Protein AF-A0A9X9Q4R8-F1 (afdb_monomer_lite)

Sequence (90 aa):
MKFLSSSTGFILDGFPRYPEEALFLGERGFFPDAAVFIQVDDQDISDRLLPSQIEKWKEKQKKKLERKKLIKELKAKIKDDMISKRRAEL

Organism: Gulo gulo (NCBI:txid48420)

InterPro domains:
  IPR027417 P-loop containing nucleoside triphosphate hydrolase [G3DSA:3.40.50.300] (1-89)
  IPR027417 P-loop containing nucleoside triphosphate hydrolase [SSF52540] (4-68)

Secondary structure (DSSP, 8-state):
------TT----SS---SHHHHHHHHHTT---S--------HHHHHHHHHHHHHHHHHHHHHHHHHHHHHHHHHHHHHHHHHHHHHHHT-

Foldseek 3Di:
DDDDDDPPDDDDDCPPPDPVRVVVCVVVVNDDPDDDDDDDDPVVVCVVPPPVVVVVVVVVVVVVVVVVVVVVVVVVVVVVVVVVVVVVVD

Structure (mmCIF, N/CA/C/O backbone):
data_AF-A0A9X9Q4R8-F1
#
_entry.id   AF-A0A9X9Q4R8-F1
#
loop_
_atom_site.group_PDB
_atom_site.id
_atom_site.type_symbol
_atom_site.label_atom_id
_atom_site.label_alt_id
_atom_site.label_comp_id
_atom_site.label_asym_id
_atom_site.label_entity_id
_atom_site.label_seq_id
_atom_site.pdbx_PDB_ins_code
_atom_site.Cartn_x
_atom_site.Cartn_y
_atom_site.Cartn_z
_atom_site.occupancy
_atom_site.B_iso_or_equiv
_atom_site.auth_seq_id
_atom_site.auth_comp_id
_atom_site.auth_asym_id
_atom_site.auth_atom_id
_atom_site.pdbx_PDB_model_num
ATOM 1 N N . MET A 1 1 ? -9.242 14.763 8.854 1.00 44.12 1 MET A N 1
ATOM 2 C CA . MET A 1 1 ? -10.314 14.747 9.873 1.00 44.12 1 MET A CA 1
ATOM 3 C C . MET A 1 1 ? -11.446 15.639 9.399 1.00 44.12 1 MET A C 1
ATOM 5 O O . MET A 1 1 ? -11.210 16.820 9.185 1.00 44.12 1 MET A O 1
ATOM 9 N N . LYS A 1 2 ? -12.631 15.079 9.147 1.00 38.94 2 LYS A N 1
ATOM 10 C CA . LYS A 1 2 ? -13.812 15.847 8.736 1.00 38.94 2 LYS A CA 1
ATOM 11 C C . LYS A 1 2 ? -14.777 15.837 9.920 1.00 38.94 2 LYS A C 1
ATOM 13 O O . LYS A 1 2 ? -15.396 14.817 10.189 1.00 38.94 2 LYS A O 1
ATOM 18 N N . PHE A 1 3 ? -14.832 16.942 10.656 1.00 48.16 3 PHE A N 1
ATOM 19 C CA . PHE A 1 3 ? -15.810 17.135 11.722 1.00 48.16 3 PHE A CA 1
ATOM 20 C C . PHE A 1 3 ? -17.106 17.625 11.074 1.00 48.16 3 PHE A C 1
ATOM 22 O O . PHE A 1 3 ? -17.212 18.786 10.689 1.00 48.16 3 PHE A O 1
ATOM 29 N N . LEU A 1 4 ? -18.069 16.727 10.875 1.00 49.97 4 LEU A N 1
ATOM 30 C CA . LEU A 1 4 ? -19.451 17.111 10.590 1.00 49.97 4 LEU A CA 1
ATOM 31 C C . LEU A 1 4 ? -20.131 17.330 11.941 1.00 49.97 4 LEU A C 1
ATOM 33 O O . LEU A 1 4 ? -20.203 16.402 12.743 1.00 49.97 4 LEU A O 1
ATOM 37 N N . SER A 1 5 ? -20.593 18.552 12.216 1.00 63.72 5 SER A N 1
ATOM 38 C CA . SER A 1 5 ? -21.414 18.822 13.396 1.00 63.72 5 SER A CA 1
ATOM 39 C C . SER A 1 5 ? -22.704 18.008 13.284 1.00 63.72 5 SER A C 1
ATOM 41 O O . SER A 1 5 ? -23.543 18.290 12.429 1.00 63.72 5 SER A O 1
ATOM 43 N N . SER A 1 6 ? -22.858 16.981 14.109 1.00 55.28 6 SER A N 1
ATOM 44 C CA . SER A 1 6 ? -24.078 16.184 14.163 1.00 55.28 6 SER A CA 1
ATOM 45 C C . SER A 1 6 ? -24.311 15.791 15.614 1.00 55.28 6 SER A C 1
ATOM 47 O O . SER A 1 6 ? -23.478 15.135 16.235 1.00 55.28 6 SER A O 1
ATOM 49 N N . SER A 1 7 ? -25.449 16.204 16.155 1.00 64.44 7 SER A N 1
ATOM 50 C CA . SER A 1 7 ? -25.967 15.916 17.496 1.00 64.44 7 SER A CA 1
ATOM 51 C C . SER A 1 7 ? -26.292 14.427 17.738 1.00 64.44 7 SER A C 1
ATOM 53 O O . SER A 1 7 ? -27.110 14.110 18.593 1.00 64.44 7 SER A O 1
ATOM 55 N N . THR A 1 8 ? -25.681 13.519 16.974 1.00 78.50 8 THR A N 1
ATOM 56 C CA . THR A 1 8 ? -26.042 12.093 16.870 1.00 78.50 8 THR A CA 1
ATOM 57 C C . THR A 1 8 ? -24.849 11.149 17.064 1.00 78.50 8 THR A C 1
ATOM 59 O O . THR A 1 8 ? -25.020 9.938 16.990 1.00 78.50 8 THR A O 1
ATOM 62 N N . GLY A 1 9 ? -23.647 11.686 17.303 1.00 83.19 9 GLY A N 1
ATOM 63 C CA . GLY A 1 9 ? -22.409 10.913 17.450 1.00 83.19 9 GLY A CA 1
ATOM 64 C C . GLY A 1 9 ? -21.507 10.945 16.211 1.00 83.19 9 GLY A C 1
ATOM 65 O O . GLY A 1 9 ? -21.787 11.637 15.226 1.00 83.19 9 GLY A O 1
ATOM 66 N N . PHE A 1 10 ? -20.387 10.222 16.288 1.00 84.94 10 PHE A N 1
ATOM 67 C CA . PHE A 1 10 ? -19.356 10.145 15.250 1.00 84.94 10 PHE A CA 1
ATOM 68 C C . PHE A 1 10 ? -18.758 8.734 15.169 1.00 84.94 10 PHE A C 1
ATOM 70 O O . PHE A 1 10 ? -18.779 7.985 16.140 1.00 84.94 10 PHE A O 1
ATOM 77 N N . ILE A 1 11 ? -18.193 8.388 14.009 1.00 90.44 11 ILE A N 1
ATOM 78 C CA . ILE A 1 11 ? -17.426 7.154 13.801 1.00 90.44 11 ILE A CA 1
ATOM 79 C C . ILE A 1 11 ? -15.972 7.542 13.556 1.00 90.44 11 ILE A C 1
ATOM 81 O O . ILE A 1 11 ? -15.684 8.408 12.725 1.00 90.44 11 ILE A O 1
ATOM 85 N N . LEU A 1 12 ? -15.060 6.891 14.272 1.00 91.38 12 LEU A N 1
ATOM 86 C CA . LEU A 1 12 ? -13.630 6.973 14.008 1.00 91.38 12 LEU A CA 1
ATOM 87 C C . LEU A 1 12 ? -13.231 5.774 13.143 1.00 91.38 12 LEU A C 1
ATOM 89 O O . LEU A 1 12 ? -13.253 4.638 13.604 1.00 91.38 12 LEU A O 1
ATOM 93 N N . ASP A 1 13 ? -12.900 6.030 11.877 1.00 92.25 13 ASP A N 1
ATOM 94 C CA . ASP A 1 13 ? -12.425 5.005 10.944 1.00 92.25 13 ASP A CA 1
ATOM 95 C C . ASP A 1 13 ? -10.895 5.047 10.854 1.00 92.25 13 ASP A C 1
ATOM 97 O O . ASP A 1 13 ? -10.296 6.052 10.452 1.00 92.25 13 ASP A O 1
ATOM 101 N N . GLY A 1 14 ? -10.261 3.953 11.274 1.00 91.38 14 GLY A N 1
ATOM 102 C CA . GLY A 1 14 ? -8.810 3.809 11.277 1.00 91.38 14 GLY A CA 1
ATOM 103 C C . GLY A 1 14 ? -8.090 4.700 12.291 1.00 91.38 14 GLY A C 1
ATOM 104 O O . GLY A 1 14 ? -6.950 5.077 12.024 1.00 91.38 14 GLY A O 1
ATOM 105 N N . PHE A 1 15 ? -8.734 5.053 13.406 1.00 92.62 15 PHE A N 1
ATOM 106 C CA . PHE A 1 15 ? -8.134 5.758 14.543 1.00 92.62 15 PHE A CA 1
ATOM 107 C C . PHE A 1 15 ? -8.857 5.363 15.847 1.00 92.62 15 PHE A C 1
ATOM 109 O O . PHE A 1 15 ? -10.088 5.330 15.840 1.00 92.62 15 PHE A O 1
ATOM 116 N N . PRO A 1 16 ? -8.154 5.120 16.965 1.00 94.19 16 PRO A N 1
ATOM 117 C CA . PRO A 1 16 ? -6.696 5.070 17.101 1.00 94.19 16 PRO A CA 1
ATOM 118 C C . PRO A 1 16 ? -6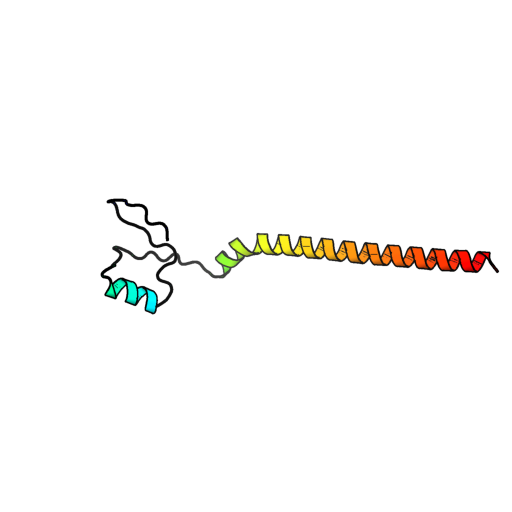.095 3.797 16.475 1.00 94.19 16 PRO A C 1
ATOM 120 O O . PRO A 1 16 ? -6.735 2.746 16.448 1.00 94.19 16 PRO A O 1
ATOM 123 N N . ARG A 1 17 ? -4.861 3.886 15.966 1.00 94.56 17 ARG A N 1
ATOM 124 C CA . ARG A 1 17 ? -4.053 2.743 15.489 1.00 94.56 17 ARG A CA 1
ATOM 125 C C . ARG A 1 17 ? -2.927 2.386 16.445 1.00 94.56 17 ARG A C 1
ATOM 127 O O . ARG A 1 17 ? -2.509 1.231 16.468 1.00 94.56 17 ARG A O 1
ATOM 134 N N . TYR A 1 18 ? -2.438 3.367 17.200 1.00 96.06 18 TYR A N 1
ATOM 135 C CA . TYR A 1 18 ? -1.308 3.201 18.110 1.00 96.06 18 TYR A CA 1
ATOM 136 C C . TYR A 1 18 ? -1.704 3.490 19.564 1.00 96.06 18 TYR A C 1
ATOM 138 O O . TYR A 1 18 ? -2.638 4.265 19.802 1.00 96.06 18 TYR A O 1
ATOM 146 N N . PRO A 1 19 ? -1.009 2.896 20.551 1.00 95.94 19 PRO A N 1
ATOM 147 C CA . PRO A 1 19 ? -1.311 3.108 21.966 1.00 95.94 19 PRO A CA 1
ATOM 148 C C . PRO A 1 19 ? -1.288 4.583 22.390 1.00 95.94 19 PRO A C 1
ATOM 150 O O . PRO A 1 19 ? -2.129 5.009 23.179 1.00 95.94 19 PRO A O 1
ATOM 153 N N . GLU A 1 20 ? -0.376 5.381 21.838 1.00 97.12 20 GLU A N 1
ATOM 154 C CA . GLU A 1 20 ? -0.228 6.804 22.157 1.00 97.12 20 GLU A CA 1
ATOM 155 C C . GLU A 1 20 ? -1.453 7.614 21.709 1.00 97.12 20 GLU A C 1
ATOM 157 O O . GLU A 1 20 ? -1.881 8.544 22.391 1.00 97.12 20 GLU A O 1
ATOM 162 N N . GLU A 1 21 ? -2.060 7.235 20.583 1.00 95.06 21 GLU A N 1
ATOM 163 C CA . GLU A 1 21 ? -3.281 7.859 20.067 1.00 95.06 21 GLU A CA 1
ATOM 164 C C . GLU A 1 21 ? -4.494 7.523 20.941 1.00 95.06 21 GLU A C 1
ATOM 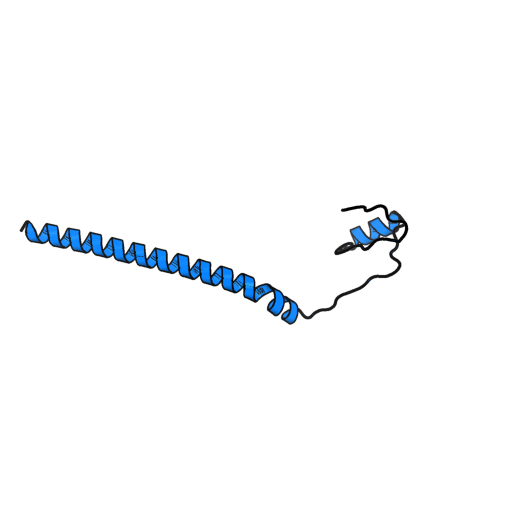166 O O . GLU A 1 21 ? -5.343 8.382 21.192 1.00 95.06 21 GLU A O 1
ATOM 171 N N . ALA A 1 22 ? -4.562 6.284 21.435 1.00 94.31 22 ALA A N 1
ATOM 172 C CA . ALA A 1 22 ? -5.595 5.866 22.376 1.00 94.31 22 ALA A CA 1
ATOM 173 C C . ALA A 1 22 ? -5.457 6.604 23.719 1.00 94.31 22 ALA A C 1
ATOM 175 O O . ALA A 1 22 ? -6.458 7.071 24.265 1.00 94.31 22 ALA A O 1
ATOM 176 N N . LEU A 1 23 ? -4.224 6.773 24.215 1.00 95.75 23 LEU A N 1
ATOM 177 C CA . LEU A 1 23 ? -3.948 7.552 25.423 1.00 95.75 23 LEU A CA 1
ATOM 178 C C . LEU A 1 23 ? -4.363 9.016 25.244 1.00 95.75 23 LEU A C 1
ATOM 180 O O . LEU A 1 23 ? -5.068 9.556 26.093 1.00 95.75 23 LEU A O 1
ATOM 184 N N . PHE A 1 24 ? -4.002 9.628 24.114 1.00 94.81 24 PHE A N 1
ATOM 185 C CA . PHE A 1 24 ? -4.388 11.000 23.787 1.00 94.81 24 PHE A CA 1
ATOM 186 C C . PHE A 1 24 ? -5.912 11.206 23.815 1.00 94.81 24 PHE A C 1
ATOM 188 O O . PHE A 1 24 ? -6.388 12.214 24.340 1.00 94.81 24 PHE A O 1
ATOM 195 N N . LEU A 1 25 ? -6.692 10.260 23.277 1.00 93.12 25 LEU A N 1
ATOM 196 C CA . LEU A 1 25 ? -8.156 10.313 23.362 1.00 93.12 25 LEU A CA 1
ATOM 197 C C . LEU A 1 25 ? -8.638 10.247 24.816 1.00 93.12 25 LEU A C 1
ATOM 199 O O . LEU A 1 25 ? -9.471 11.065 25.214 1.00 93.12 25 LEU A O 1
ATOM 203 N N . GLY A 1 26 ? -8.073 9.336 25.611 1.00 92.62 26 GLY A N 1
ATOM 204 C CA . GLY A 1 26 ? -8.405 9.179 27.027 1.00 92.62 26 GLY A CA 1
ATOM 205 C C . GLY A 1 26 ? -8.110 10.431 27.858 1.00 92.62 26 GLY A C 1
ATOM 206 O O . GLY A 1 26 ? -8.977 10.891 28.599 1.00 92.62 26 GLY A O 1
ATOM 207 N N . GLU A 1 27 ? -6.935 11.043 27.683 1.00 96.38 27 GLU A N 1
ATOM 208 C CA . GLU A 1 27 ? -6.541 12.289 28.367 1.00 96.38 27 GLU A CA 1
ATOM 209 C C . GLU A 1 27 ? -7.459 13.470 28.028 1.00 96.38 27 GLU A C 1
ATOM 211 O O . GLU A 1 27 ? -7.637 14.393 28.824 1.00 96.38 27 GLU A O 1
ATOM 216 N N . ARG A 1 28 ? -8.054 13.449 26.834 1.00 93.12 28 ARG A N 1
ATOM 217 C CA . ARG A 1 28 ? -8.978 14.479 26.347 1.00 93.12 28 ARG A CA 1
ATOM 218 C C . ARG A 1 28 ? -10.445 14.172 26.650 1.00 93.12 28 ARG A C 1
ATOM 220 O O . ARG A 1 28 ? -11.303 14.971 26.281 1.00 93.12 28 ARG A O 1
ATOM 227 N N . GLY A 1 29 ? -10.731 13.056 27.319 1.00 91.50 29 GLY A N 1
ATOM 228 C CA . GLY A 1 29 ? -12.086 12.649 27.688 1.00 91.50 29 GLY A CA 1
ATOM 229 C C . GLY A 1 29 ? -12.916 12.087 26.530 1.00 91.50 29 GLY A C 1
ATOM 230 O O . GLY A 1 29 ? -14.141 12.056 26.622 1.00 91.50 29 GLY A O 1
ATOM 231 N N . PHE A 1 30 ? -12.280 11.660 25.437 1.00 89.81 30 PHE A N 1
ATOM 232 C CA . PHE A 1 30 ? -12.963 11.041 24.304 1.00 89.81 30 PHE A CA 1
ATOM 233 C C . PHE A 1 30 ? -13.014 9.522 24.474 1.00 89.81 30 PHE A C 1
ATOM 235 O O . PHE A 1 30 ? -12.037 8.824 24.204 1.00 89.81 30 PHE A O 1
ATOM 242 N N . PHE A 1 31 ? -14.180 9.011 24.863 1.00 88.44 31 PHE A N 1
ATOM 243 C CA . PHE A 1 31 ? -14.433 7.580 25.013 1.00 88.44 31 PHE A CA 1
ATOM 244 C C . PHE A 1 31 ? -15.528 7.144 24.034 1.00 88.44 31 PHE A C 1
ATOM 246 O O . PHE A 1 31 ? -16.623 7.704 24.082 1.00 88.44 31 PHE A O 1
ATOM 253 N N . PRO A 1 32 ? -15.254 6.198 23.121 1.00 90.31 32 PRO A N 1
ATOM 254 C CA . PRO A 1 32 ? -16.282 5.675 22.232 1.00 90.31 32 PRO A CA 1
ATOM 255 C C . PRO A 1 32 ? -17.240 4.749 22.991 1.00 90.31 32 PRO A C 1
ATOM 257 O O . PRO A 1 32 ? -16.818 4.014 23.883 1.00 90.31 32 PRO A O 1
ATOM 260 N N . ASP A 1 33 ? -18.508 4.718 22.579 1.00 91.81 33 ASP A N 1
ATOM 261 C CA . ASP A 1 33 ? -19.504 3.784 23.128 1.00 91.81 33 ASP A CA 1
ATOM 262 C C . ASP A 1 33 ? -19.214 2.321 22.749 1.00 91.81 33 ASP A C 1
ATOM 264 O O . ASP A 1 33 ? -19.577 1.393 23.471 1.00 91.81 33 ASP A O 1
ATOM 268 N N . ALA A 1 34 ? -18.557 2.100 21.606 1.00 92.88 34 ALA A N 1
ATOM 269 C CA . ALA A 1 34 ? -18.166 0.780 21.126 1.00 92.88 34 ALA A CA 1
ATOM 270 C C . ALA A 1 34 ? -16.925 0.849 20.225 1.00 92.88 34 ALA A C 1
ATOM 272 O O . ALA A 1 34 ? -16.694 1.838 19.528 1.00 92.88 34 ALA A O 1
ATOM 273 N N . ALA A 1 35 ? -16.167 -0.249 20.188 1.00 93.00 35 ALA A N 1
ATOM 274 C CA . ALA A 1 35 ? -15.106 -0.488 19.216 1.00 93.00 35 ALA A CA 1
ATOM 275 C C . ALA A 1 35 ? -15.457 -1.726 18.383 1.00 93.00 35 ALA A C 1
ATOM 277 O O . ALA A 1 35 ? -15.734 -2.793 18.932 1.00 93.00 35 ALA A O 1
ATOM 278 N N . VAL A 1 36 ? -15.455 -1.580 17.058 1.00 94.25 36 VAL A N 1
ATOM 279 C CA . VAL A 1 36 ? -15.780 -2.664 16.124 1.00 94.25 36 VAL A CA 1
ATOM 280 C C . VAL A 1 36 ? -14.506 -3.108 15.421 1.00 94.25 36 VAL A C 1
ATOM 282 O O . VAL A 1 36 ? -13.851 -2.311 14.753 1.00 94.25 36 VAL A O 1
ATOM 285 N N . PHE A 1 37 ? -14.177 -4.392 15.550 1.00 92.56 37 PHE A N 1
ATOM 286 C CA . PHE A 1 37 ? -13.041 -5.006 14.871 1.00 92.56 37 PHE A CA 1
ATOM 287 C C . PHE A 1 37 ? -13.539 -5.854 13.709 1.00 92.56 37 PHE A C 1
ATOM 289 O O . PHE A 1 37 ? -14.326 -6.780 13.894 1.00 92.56 37 PHE A O 1
ATOM 296 N N . ILE A 1 38 ? -13.056 -5.546 12.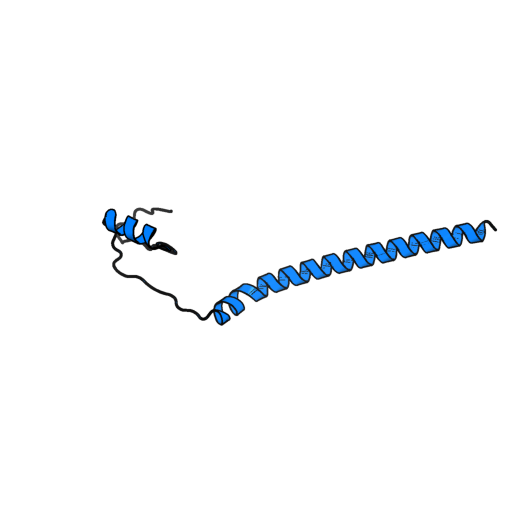509 1.00 92.12 38 ILE A N 1
ATOM 297 C CA . ILE A 1 38 ? -13.292 -6.367 11.325 1.00 92.12 38 ILE A CA 1
ATOM 298 C C . ILE A 1 38 ? -12.099 -7.313 11.206 1.00 92.12 38 ILE A C 1
ATOM 300 O O . ILE A 1 38 ? -11.021 -6.905 10.779 1.00 92.12 38 ILE A O 1
ATOM 304 N N . GLN A 1 39 ? -12.285 -8.555 11.646 1.00 94.38 39 GLN A N 1
ATOM 305 C CA . GLN A 1 39 ? -11.272 -9.602 11.541 1.00 94.38 39 GLN A CA 1
ATOM 306 C C . GLN A 1 39 ? -11.416 -10.316 10.200 1.00 94.38 39 GLN A C 1
ATOM 308 O O . GLN A 1 39 ? -12.516 -10.712 9.818 1.00 94.38 39 GLN A O 1
ATOM 313 N N . VAL A 1 40 ? -10.306 -10.428 9.479 1.00 95.38 40 VAL A N 1
ATOM 314 C CA . VAL A 1 40 ? -10.219 -11.035 8.151 1.00 95.38 40 VAL A CA 1
ATOM 315 C C . VAL A 1 40 ? -8.865 -11.725 8.058 1.00 95.38 40 VAL A C 1
ATOM 317 O O . VAL A 1 40 ? -7.884 -11.189 8.577 1.00 95.38 40 VAL A O 1
ATOM 320 N N . ASP A 1 41 ? -8.809 -12.877 7.397 1.00 97.25 41 ASP A N 1
ATOM 321 C CA . ASP A 1 41 ? -7.549 -13.580 7.181 1.00 97.25 41 ASP A CA 1
ATOM 322 C C . ASP A 1 41 ? -6.685 -12.857 6.138 1.00 97.25 41 ASP A C 1
ATOM 324 O O . ASP A 1 41 ? -7.178 -12.296 5.153 1.00 97.25 41 ASP A O 1
ATOM 328 N N . ASP A 1 42 ? -5.362 -12.923 6.305 1.00 95.62 42 ASP A N 1
ATOM 329 C CA . ASP A 1 42 ? -4.398 -12.330 5.364 1.00 95.62 42 ASP A CA 1
ATOM 330 C C . ASP A 1 42 ? -4.603 -12.827 3.923 1.00 95.62 42 ASP A C 1
ATOM 332 O O . ASP A 1 42 ? -4.339 -12.105 2.951 1.00 95.62 42 ASP A O 1
ATOM 336 N N . GLN A 1 43 ? -5.103 -14.058 3.782 1.00 96.12 43 GLN A N 1
ATOM 337 C CA . GLN A 1 43 ? -5.426 -14.662 2.497 1.00 96.12 43 GLN A CA 1
ATOM 338 C C . GLN A 1 43 ? -6.587 -13.933 1.807 1.00 96.12 43 GLN A C 1
ATOM 340 O O . GLN A 1 43 ? -6.444 -13.532 0.654 1.00 96.12 43 GLN A O 1
ATOM 345 N N . ASP A 1 44 ? -7.678 -13.648 2.519 1.00 96.19 44 ASP A N 1
ATOM 346 C CA . ASP A 1 44 ? -8.828 -12.916 1.972 1.00 96.19 44 ASP A CA 1
ATOM 347 C C . ASP A 1 44 ? -8.451 -11.479 1.578 1.00 96.19 44 ASP A C 1
ATOM 349 O O . ASP A 1 44 ? -8.909 -10.949 0.558 1.00 96.19 44 ASP A O 1
ATOM 353 N N . ILE A 1 45 ? -7.574 -10.836 2.362 1.00 94.94 45 ILE A N 1
ATOM 354 C CA . ILE A 1 45 ? -7.029 -9.508 2.039 1.00 94.94 45 ILE A CA 1
ATOM 355 C C . ILE A 1 45 ? -6.233 -9.578 0.730 1.00 94.94 45 ILE A C 1
ATOM 357 O O . ILE A 1 45 ? -6.408 -8.737 -0.162 1.00 94.94 45 ILE A O 1
ATOM 361 N N . SER A 1 46 ? -5.376 -10.590 0.605 1.00 95.56 46 SER A N 1
ATOM 362 C CA . SER A 1 46 ? -4.536 -10.815 -0.570 1.00 95.56 46 SER A CA 1
ATOM 363 C C . SER A 1 46 ? -5.377 -11.085 -1.817 1.00 95.56 46 SER A C 1
ATOM 365 O O . SER A 1 46 ? -5.190 -10.420 -2.841 1.00 95.56 46 SER A O 1
ATOM 367 N N . ASP A 1 47 ? -6.353 -11.982 -1.717 1.00 95.94 47 ASP A N 1
ATOM 368 C CA . ASP A 1 47 ? -7.237 -12.362 -2.819 1.00 95.94 47 ASP A CA 1
ATOM 369 C C . ASP A 1 47 ? -8.107 -11.195 -3.284 1.00 95.94 47 ASP A C 1
ATOM 371 O O . ASP A 1 47 ? -8.362 -11.036 -4.481 1.00 95.94 47 ASP A O 1
ATOM 375 N N . ARG A 1 48 ? -8.498 -10.306 -2.367 1.00 94.69 48 ARG A N 1
ATOM 376 C CA . ARG A 1 48 ? -9.251 -9.099 -2.711 1.00 94.69 48 ARG A CA 1
ATOM 377 C C . ARG A 1 48 ? -8.388 -8.024 -3.377 1.00 94.69 48 ARG A C 1
ATOM 379 O O . ARG A 1 48 ? -8.844 -7.376 -4.322 1.00 94.69 48 ARG A O 1
ATOM 386 N N . LEU A 1 49 ? -7.177 -7.768 -2.875 1.00 94.38 49 LEU A N 1
ATOM 387 C CA . LEU A 1 49 ? -6.386 -6.593 -3.274 1.00 94.38 49 LEU A CA 1
ATOM 388 C C . LEU A 1 49 ? -5.396 -6.870 -4.414 1.00 94.38 49 LEU A C 1
ATOM 390 O O . LEU A 1 49 ? -5.213 -6.018 -5.296 1.00 94.38 49 LEU A O 1
ATOM 394 N N . LEU A 1 50 ? -4.750 -8.036 -4.417 1.00 95.81 50 LEU A N 1
ATOM 395 C CA . LEU A 1 50 ? -3.618 -8.323 -5.299 1.00 95.81 50 LEU A CA 1
ATOM 396 C C . LEU A 1 50 ? -3.978 -8.535 -6.775 1.00 95.81 50 LEU A C 1
ATOM 398 O O . LEU A 1 50 ? -3.211 -8.038 -7.605 1.00 95.81 50 LEU A O 1
ATOM 402 N N . PRO A 1 51 ? -5.095 -9.184 -7.167 1.00 96.50 51 PRO A N 1
ATOM 403 C CA . PRO A 1 51 ? -5.349 -9.496 -8.577 1.00 96.50 51 PRO A CA 1
ATOM 404 C C . PRO A 1 51 ? -5.297 -8.265 -9.487 1.00 96.50 51 PRO A C 1
ATOM 406 O O . PRO A 1 51 ? -4.633 -8.275 -10.523 1.00 96.50 51 PRO A O 1
ATOM 409 N N . SER A 1 52 ? -5.909 -7.158 -9.052 1.00 94.12 52 SER A N 1
ATOM 410 C CA . SER A 1 52 ? -5.919 -5.903 -9.814 1.00 94.12 52 SER A CA 1
ATOM 411 C C . SER A 1 52 ? -4.524 -5.281 -9.973 1.00 94.12 52 SER A C 1
ATOM 413 O O . SER A 1 52 ? -4.208 -4.698 -11.013 1.00 94.12 52 SER A O 1
ATOM 415 N N . GLN A 1 53 ? -3.671 -5.403 -8.954 1.00 94.75 53 GLN A N 1
ATOM 416 C CA . GLN A 1 53 ? -2.308 -4.871 -8.965 1.00 94.75 53 GLN A CA 1
ATOM 417 C C . GLN A 1 53 ? -1.384 -5.754 -9.806 1.00 94.75 53 GLN A C 1
ATOM 419 O O . GLN A 1 53 ? -0.572 -5.241 -10.583 1.00 94.75 53 GLN A O 1
ATOM 424 N N . ILE A 1 54 ? -1.548 -7.074 -9.698 1.00 96.56 54 ILE A N 1
ATOM 425 C CA . ILE A 1 54 ? -0.818 -8.069 -10.483 1.00 96.56 54 ILE A CA 1
ATOM 426 C C . ILE A 1 54 ? -1.130 -7.895 -11.969 1.00 96.56 54 ILE A C 1
ATOM 428 O O . ILE A 1 54 ? -0.200 -7.887 -12.776 1.00 96.56 54 ILE A O 1
ATOM 432 N N . GLU A 1 55 ? -2.394 -7.695 -12.343 1.00 97.00 55 GLU A N 1
ATOM 433 C CA . GLU A 1 55 ? -2.772 -7.509 -13.748 1.00 97.00 55 GLU A CA 1
ATOM 434 C C . GLU A 1 55 ? -2.134 -6.243 -14.337 1.00 97.00 55 GLU A C 1
ATOM 436 O O . GLU A 1 55 ? -1.429 -6.298 -15.348 1.00 97.00 55 GLU A O 1
ATOM 441 N N . LYS A 1 56 ? -2.228 -5.113 -13.622 1.00 96.88 56 LYS A N 1
ATOM 442 C CA . LYS A 1 56 ? -1.543 -3.863 -14.003 1.00 96.88 56 LYS A CA 1
ATOM 443 C C . LYS A 1 56 ? -0.032 -4.047 -14.145 1.00 96.88 56 LYS A C 1
ATOM 445 O O . LYS A 1 56 ? 0.600 -3.437 -15.014 1.00 96.88 56 LYS A O 1
ATOM 450 N N . TRP A 1 57 ? 0.578 -4.853 -13.280 1.00 97.62 57 TRP A N 1
ATOM 451 C CA . TRP A 1 57 ? 2.003 -5.157 -13.361 1.00 97.62 57 TRP A CA 1
ATOM 452 C C . TRP A 1 57 ? 2.334 -6.024 -14.583 1.00 97.62 57 TRP A C 1
ATOM 454 O O . TRP A 1 57 ? 3.270 -5.690 -15.318 1.00 97.62 57 TRP A O 1
ATOM 464 N N . LYS A 1 58 ? 1.549 -7.074 -14.859 1.00 97.88 58 LYS A N 1
ATOM 465 C CA . LYS A 1 58 ? 1.711 -7.942 -16.038 1.00 97.88 58 LYS A CA 1
ATOM 466 C C . LYS A 1 58 ? 1.630 -7.143 -17.336 1.00 97.88 58 LYS A C 1
ATOM 468 O O . LYS A 1 58 ? 2.504 -7.284 -18.194 1.00 97.88 58 LYS A O 1
ATOM 473 N N . GLU A 1 59 ? 0.662 -6.238 -17.458 1.00 98.06 59 GLU A N 1
ATOM 474 C CA . GLU A 1 59 ? 0.541 -5.355 -18.623 1.00 98.06 59 GLU A CA 1
ATOM 475 C C . GLU A 1 59 ? 1.779 -4.471 -18.823 1.00 98.06 59 GLU A C 1
ATOM 477 O O . GLU A 1 59 ? 2.281 -4.323 -19.944 1.00 98.06 59 GLU A O 1
ATOM 482 N N . LYS A 1 60 ? 2.313 -3.894 -17.736 1.00 97.81 60 LYS A N 1
ATOM 483 C CA . LYS A 1 60 ? 3.548 -3.096 -17.787 1.00 97.81 60 LYS A CA 1
ATOM 484 C C . LYS A 1 60 ? 4.735 -3.938 -18.255 1.00 97.81 60 LYS A C 1
ATOM 486 O O . LYS A 1 60 ? 5.519 -3.464 -19.084 1.00 97.81 60 LYS A O 1
ATOM 491 N N . GLN A 1 61 ? 4.865 -5.175 -17.770 1.00 98.31 61 GLN A N 1
ATOM 492 C CA . GLN A 1 61 ? 5.930 -6.081 -18.212 1.00 98.31 61 GLN A CA 1
ATOM 493 C C . GLN A 1 61 ? 5.778 -6.463 -19.685 1.00 98.31 61 GLN A C 1
ATOM 495 O O . GLN A 1 61 ? 6.762 -6.408 -20.426 1.00 98.31 61 GLN A O 1
ATOM 500 N N . LYS A 1 62 ? 4.556 -6.765 -20.138 1.00 98.12 62 LYS A N 1
ATOM 501 C CA . LYS A 1 62 ? 4.268 -7.081 -21.543 1.00 98.12 62 LYS A CA 1
ATOM 502 C C . LYS A 1 62 ? 4.670 -5.932 -22.470 1.00 98.12 62 LYS A C 1
ATOM 504 O O . LYS A 1 62 ? 5.480 -6.138 -23.374 1.00 98.12 62 LYS A O 1
ATOM 509 N N . LYS A 1 63 ? 4.233 -4.703 -22.172 1.00 98.06 63 LYS A N 1
ATOM 510 C CA . LYS A 1 63 ? 4.608 -3.498 -22.940 1.00 98.06 63 LYS A CA 1
ATOM 511 C C . LYS A 1 63 ? 6.124 -3.282 -22.971 1.00 98.06 63 LYS A C 1
ATOM 513 O O . LYS A 1 63 ? 6.690 -2.913 -24.000 1.00 98.06 63 LYS A O 1
ATOM 518 N N . LYS A 1 64 ? 6.811 -3.516 -21.847 1.00 98.06 64 LYS A N 1
ATOM 519 C CA . LYS A 1 64 ? 8.278 -3.416 -21.766 1.00 98.06 64 LYS A CA 1
ATOM 520 C C . LYS A 1 64 ? 8.964 -4.463 -22.649 1.00 98.06 64 LYS A C 1
ATOM 522 O O . LYS A 1 64 ? 9.950 -4.140 -23.313 1.00 98.06 64 LYS A O 1
ATOM 527 N N . LEU A 1 65 ? 8.455 -5.693 -22.662 1.00 98.06 65 LEU A N 1
ATOM 528 C CA . LEU A 1 65 ? 8.987 -6.781 -23.478 1.00 98.06 65 LEU A CA 1
ATOM 529 C C . LEU A 1 65 ? 8.784 -6.520 -24.977 1.00 98.06 65 LEU A C 1
ATOM 531 O O . LEU A 1 65 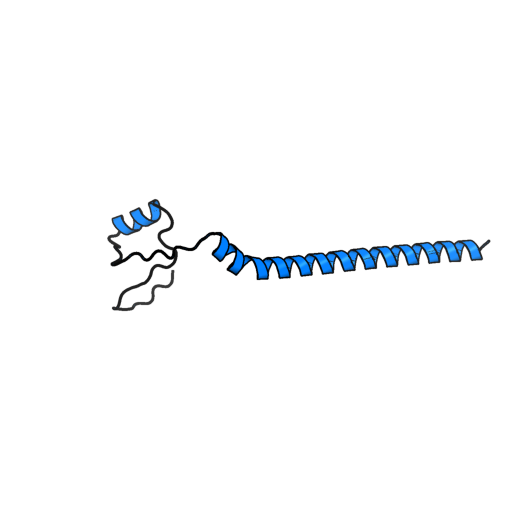? 9.731 -6.672 -25.746 1.00 98.06 65 LEU A O 1
ATOM 535 N N . GLU A 1 66 ? 7.597 -6.075 -25.383 1.00 98.12 66 GLU A N 1
ATOM 536 C CA . GLU A 1 66 ? 7.280 -5.727 -26.777 1.00 98.12 66 GLU A CA 1
ATOM 537 C C . GLU A 1 66 ? 8.193 -4.614 -27.301 1.00 98.12 66 GLU A C 1
ATOM 539 O O . GLU A 1 66 ? 8.815 -4.765 -28.351 1.00 98.12 66 GLU A O 1
ATOM 544 N N . ARG A 1 67 ? 8.387 -3.541 -26.522 1.00 97.88 67 ARG A N 1
ATOM 545 C CA . ARG A 1 67 ? 9.329 -2.463 -26.875 1.00 97.88 67 ARG A CA 1
ATOM 546 C C . ARG A 1 67 ? 10.753 -2.978 -27.069 1.00 97.88 67 ARG A C 1
ATOM 548 O O . ARG A 1 67 ? 11.418 -2.598 -28.030 1.00 97.88 67 ARG A O 1
ATOM 555 N N . LYS A 1 68 ? 11.229 -3.857 -26.180 1.00 98.06 68 LYS A N 1
ATOM 556 C CA . LYS A 1 68 ? 12.561 -4.470 -26.317 1.00 98.06 68 LYS A CA 1
ATOM 557 C C . LYS A 1 68 ? 12.678 -5.306 -27.594 1.00 98.06 68 LYS A C 1
ATOM 559 O O . LYS A 1 68 ? 13.716 -5.231 -28.250 1.00 98.06 68 LYS A O 1
ATOM 564 N N . LYS A 1 69 ? 11.642 -6.078 -27.946 1.00 98.12 69 LYS A N 1
ATOM 565 C CA . LYS A 1 69 ? 11.608 -6.869 -29.188 1.00 98.12 69 LYS A CA 1
ATOM 566 C C . LYS A 1 69 ? 11.672 -5.971 -30.424 1.00 98.12 69 LYS A C 1
ATOM 568 O O . LYS A 1 69 ? 12.570 -6.159 -31.237 1.00 98.12 69 LYS A O 1
ATOM 573 N N . LEU A 1 70 ? 10.836 -4.933 -30.489 1.00 97.88 70 LEU A N 1
ATOM 574 C CA . LEU A 1 70 ? 10.825 -3.969 -31.597 1.00 97.88 70 LEU A CA 1
ATOM 575 C C . LEU A 1 70 ? 12.193 -3.306 -31.804 1.00 97.88 70 LEU A C 1
ATOM 577 O O . LEU A 1 70 ? 12.702 -3.255 -32.920 1.00 97.88 70 LEU A O 1
ATOM 581 N N . ILE A 1 71 ? 12.834 -2.849 -30.724 1.00 97.88 71 ILE A N 1
ATOM 582 C CA . ILE A 1 71 ? 14.172 -2.243 -30.802 1.00 97.88 71 ILE A CA 1
ATOM 583 C C . ILE A 1 71 ? 15.203 -3.252 -31.325 1.00 97.88 71 ILE A C 1
ATOM 585 O O . ILE A 1 71 ? 16.066 -2.891 -32.125 1.00 97.88 71 ILE A O 1
ATOM 589 N N . LYS A 1 72 ? 15.136 -4.512 -30.878 1.00 98.19 72 LYS A N 1
ATOM 590 C CA . LYS A 1 72 ? 16.045 -5.570 -31.336 1.00 98.19 72 LYS A CA 1
ATOM 591 C C . LYS A 1 72 ? 15.868 -5.844 -32.833 1.00 98.19 72 LYS A C 1
ATOM 593 O O . LYS A 1 72 ? 16.866 -5.933 -33.541 1.00 98.19 72 LYS A O 1
ATOM 598 N N . GLU A 1 73 ? 14.629 -5.941 -33.302 1.00 97.81 73 GLU A N 1
ATOM 599 C CA . GLU A 1 73 ? 14.301 -6.178 -34.713 1.00 97.81 73 GLU A CA 1
ATOM 600 C C . GLU A 1 73 ? 14.732 -5.015 -35.609 1.00 97.81 73 GLU A C 1
ATOM 602 O O . GLU A 1 73 ? 15.352 -5.241 -36.644 1.00 97.81 73 GLU A O 1
ATOM 607 N N . LEU A 1 74 ? 14.486 -3.769 -35.192 1.00 97.81 74 LEU A N 1
ATOM 608 C CA . LEU A 1 74 ? 14.941 -2.587 -35.931 1.00 97.81 74 LEU A CA 1
ATOM 609 C C . LEU A 1 74 ? 16.469 -2.543 -36.041 1.00 97.81 74 LEU A C 1
ATOM 611 O O . LEU A 1 74 ? 17.001 -2.311 -37.122 1.00 97.81 74 LEU A O 1
ATOM 615 N N . LYS A 1 75 ? 17.188 -2.822 -34.945 1.00 97.81 75 LYS A N 1
ATOM 616 C CA . LYS A 1 75 ? 18.658 -2.892 -34.965 1.00 97.81 75 LYS A CA 1
ATOM 617 C C . LYS A 1 75 ? 19.178 -3.995 -35.889 1.00 97.81 75 LYS A C 1
ATOM 619 O O . LYS A 1 75 ? 20.193 -3.785 -36.547 1.00 97.81 75 LYS A O 1
ATOM 624 N N . ALA A 1 76 ? 18.506 -5.146 -35.933 1.00 97.69 76 ALA A N 1
ATOM 625 C CA . ALA A 1 76 ? 18.861 -6.235 -36.839 1.00 97.69 76 ALA A CA 1
ATOM 626 C C . ALA A 1 76 ? 18.674 -5.819 -38.306 1.00 97.69 76 ALA A C 1
ATOM 628 O O . ALA A 1 76 ? 19.624 -5.919 -39.073 1.00 97.69 76 ALA A O 1
ATOM 629 N N . LYS A 1 77 ? 17.519 -5.233 -38.656 1.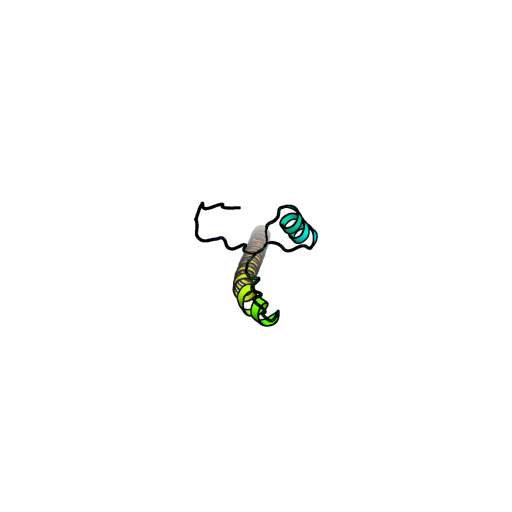00 97.25 77 LYS A N 1
ATOM 630 C CA . LYS A 1 77 ? 17.251 -4.720 -40.013 1.00 97.25 77 LYS A CA 1
ATOM 631 C C . LYS A 1 77 ? 18.291 -3.693 -40.463 1.00 97.25 77 LYS A C 1
ATOM 633 O O . LYS A 1 77 ? 18.867 -3.838 -41.530 1.00 97.25 77 LYS A O 1
ATOM 638 N N . ILE A 1 78 ? 18.610 -2.715 -39.609 1.00 97.31 78 ILE A N 1
ATOM 639 C CA . ILE A 1 78 ? 19.638 -1.706 -39.916 1.00 97.31 78 ILE A CA 1
ATOM 640 C C . ILE A 1 78 ? 20.999 -2.370 -40.170 1.00 97.31 78 ILE A C 1
ATOM 642 O O . ILE A 1 78 ? 21.719 -1.981 -41.088 1.00 97.31 78 ILE A O 1
ATOM 646 N N . LYS A 1 79 ? 21.365 -3.380 -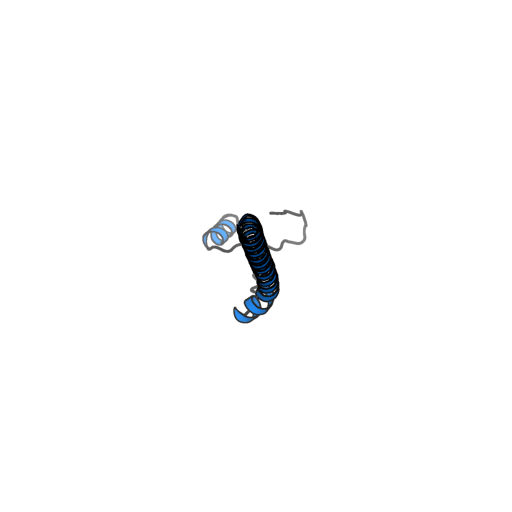39.371 1.00 96.25 79 LYS A N 1
ATOM 647 C CA . LYS A 1 79 ? 22.610 -4.132 -39.563 1.00 96.25 79 LYS A CA 1
ATOM 648 C C . LYS A 1 79 ? 22.621 -4.879 -40.901 1.00 96.25 79 LYS A C 1
ATOM 650 O O . LYS A 1 79 ? 23.628 -4.810 -41.603 1.00 96.25 79 LYS A O 1
ATOM 655 N N . ASP A 1 80 ? 21.531 -5.545 -41.256 1.00 96.88 80 ASP A N 1
ATOM 656 C CA . ASP A 1 80 ? 21.418 -6.308 -42.503 1.00 96.88 80 ASP A CA 1
ATOM 657 C C . ASP A 1 80 ? 21.443 -5.391 -43.738 1.00 96.88 80 ASP A C 1
ATOM 659 O O . ASP A 1 80 ? 22.129 -5.693 -44.719 1.00 96.88 80 ASP A O 1
ATOM 663 N N . ASP A 1 81 ? 20.800 -4.222 -43.662 1.00 96.00 81 ASP A N 1
ATOM 664 C CA . ASP A 1 81 ? 20.829 -3.204 -44.718 1.00 96.00 81 ASP A CA 1
ATOM 665 C C . ASP A 1 81 ? 22.244 -2.643 -44.921 1.00 96.00 81 ASP A C 1
ATOM 667 O O . ASP A 1 81 ? 22.703 -2.493 -46.055 1.00 96.00 81 ASP A O 1
ATOM 671 N N . MET A 1 82 ? 22.974 -2.366 -43.831 1.00 95.00 82 MET A N 1
ATOM 672 C CA . MET A 1 82 ? 24.375 -1.925 -43.903 1.00 95.00 82 MET A CA 1
ATOM 673 C C . MET A 1 82 ? 25.280 -2.991 -44.532 1.00 95.00 82 MET A C 1
ATOM 675 O O . MET A 1 82 ? 26.145 -2.659 -45.343 1.00 95.00 82 MET A O 1
ATOM 679 N N . ILE A 1 83 ? 25.082 -4.268 -44.183 1.00 94.50 83 ILE A N 1
ATOM 680 C CA . ILE A 1 83 ? 25.837 -5.383 -44.776 1.00 94.50 83 ILE A CA 1
ATOM 681 C C . ILE A 1 83 ? 25.531 -5.496 -46.273 1.00 94.50 83 ILE A C 1
ATOM 683 O O . ILE A 1 83 ? 26.451 -5.671 -47.070 1.00 94.50 83 ILE A O 1
ATOM 687 N N . SER A 1 84 ? 24.262 -5.371 -46.659 1.00 93.56 84 SER A N 1
ATOM 688 C CA . SER A 1 84 ? 23.822 -5.477 -48.053 1.00 93.56 84 SER A CA 1
ATOM 689 C C . SER A 1 84 ? 24.385 -4.351 -48.921 1.00 93.56 84 SER A C 1
ATOM 691 O O . SER A 1 84 ? 24.931 -4.629 -49.985 1.00 93.56 84 SER A O 1
ATOM 693 N N . LYS A 1 85 ? 24.350 -3.100 -48.437 1.00 94.12 85 LYS A N 1
ATOM 694 C CA . LYS A 1 85 ? 24.971 -1.952 -49.125 1.00 94.12 85 LYS A CA 1
ATOM 695 C C . LYS A 1 85 ? 26.467 -2.159 -49.345 1.00 94.12 85 LYS A C 1
ATOM 697 O O . LYS A 1 85 ? 26.936 -2.046 -50.469 1.00 94.12 85 LYS A O 1
ATOM 702 N N . ARG A 1 86 ? 27.196 -2.570 -48.300 1.00 91.88 86 ARG A N 1
ATOM 703 C CA . ARG A 1 86 ? 28.644 -2.817 -48.385 1.00 91.88 86 ARG A CA 1
ATOM 704 C C . ARG A 1 86 ? 29.013 -3.937 -49.363 1.00 91.88 86 ARG A C 1
ATOM 706 O O . ARG A 1 86 ? 30.102 -3.915 -49.919 1.00 91.88 86 ARG A O 1
ATOM 713 N N . ARG A 1 87 ? 28.140 -4.931 -49.548 1.00 88.62 87 ARG A N 1
ATOM 714 C CA . ARG A 1 87 ? 28.348 -6.016 -50.521 1.00 88.62 87 ARG A CA 1
ATOM 715 C C . ARG A 1 87 ? 28.093 -5.592 -51.965 1.00 88.62 87 ARG A C 1
ATOM 717 O O . ARG A 1 87 ? 28.668 -6.206 -52.844 1.00 88.62 87 ARG A O 1
ATOM 724 N N . ALA A 1 88 ? 27.232 -4.603 -52.200 1.00 88.38 88 ALA A N 1
ATOM 725 C CA . ALA A 1 88 ? 26.926 -4.104 -53.543 1.00 88.38 88 ALA A CA 1
ATOM 726 C C . ALA A 1 88 ? 27.987 -3.126 -54.087 1.00 88.38 88 ALA A C 1
ATOM 728 O O . ALA A 1 88 ? 27.994 -2.836 -55.277 1.00 88.38 88 ALA A O 1
ATOM 729 N N . GLU A 1 89 ? 28.854 -2.603 -53.215 1.00 79.06 89 GLU A N 1
ATOM 730 C CA . GLU A 1 89 ? 29.972 -1.708 -53.553 1.00 79.06 89 GLU A CA 1
ATOM 731 C C . GLU A 1 89 ? 31.290 -2.459 -53.857 1.00 79.06 89 GLU A C 1
ATOM 733 O O . GLU A 1 89 ? 32.297 -1.816 -54.156 1.00 79.06 89 GLU A O 1
ATOM 738 N N . LEU A 1 90 ? 31.296 -3.796 -53.762 1.00 63.94 90 LEU A N 1
ATOM 739 C CA . LEU A 1 90 ? 32.413 -4.695 -54.096 1.00 63.94 90 LEU A CA 1
ATOM 740 C C . LEU A 1 90 ? 32.124 -5.444 -55.398 1.00 63.94 90 LEU A C 1
ATOM 742 O O . LEU A 1 90 ? 33.093 -5.660 -56.158 1.00 63.94 90 LEU A O 1
#

pLDDT: mean 90.81, std 12.53, range [38.94, 98.31]

Radius of gyration: 30.43 Å; chains: 1; bounding box: 58×34×82 Å